Protein AF-A0A7X8QSY6-F1 (afdb_monomer_lite)

Structure (mmCIF, N/CA/C/O backbone):
data_AF-A0A7X8QSY6-F1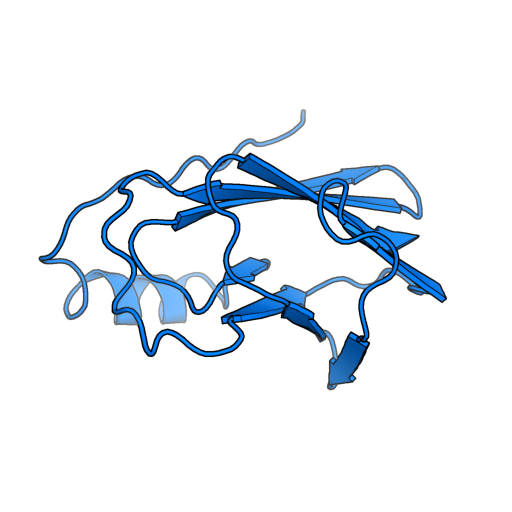
#
_entry.id   AF-A0A7X8QSY6-F1
#
loop_
_atom_site.group_PDB
_atom_site.id
_atom_site.type_symbol
_atom_site.label_atom_id
_atom_site.label_alt_id
_atom_site.label_comp_id
_atom_site.label_asym_id
_atom_site.label_entity_id
_atom_site.label_seq_id
_atom_site.pdbx_PDB_ins_code
_atom_site.Cartn_x
_atom_site.Cartn_y
_atom_site.Cartn_z
_atom_site.occupancy
_atom_site.B_iso_or_equiv
_atom_site.auth_seq_id
_atom_site.auth_comp_id
_atom_site.auth_asym_id
_atom_site.auth_atom_id
_atom_site.pdbx_PDB_model_num
ATOM 1 N N . MET A 1 1 ? -17.524 -13.260 3.540 1.00 33.25 1 MET A N 1
ATOM 2 C CA . MET A 1 1 ? -16.670 -13.944 2.546 1.00 33.25 1 MET A CA 1
ATOM 3 C C . MET A 1 1 ? -15.636 -12.934 2.072 1.00 33.25 1 MET A C 1
ATOM 5 O O . MET A 1 1 ? -16.068 -11.868 1.649 1.00 33.25 1 MET A O 1
ATOM 9 N N . PRO A 1 2 ? -14.323 -13.174 2.209 1.00 29.27 2 PRO A N 1
ATOM 10 C CA . PRO A 1 2 ? -13.330 -12.264 1.650 1.00 29.27 2 PRO A CA 1
ATOM 11 C C . PRO A 1 2 ? -13.311 -12.427 0.126 1.00 29.27 2 PRO A C 1
ATOM 13 O O . PRO A 1 2 ? -13.203 -13.541 -0.384 1.00 29.27 2 PRO A O 1
ATOM 16 N N . VAL A 1 3 ? -13.475 -11.321 -0.595 1.00 31.25 3 VAL A N 1
ATOM 17 C CA . VAL A 1 3 ? -13.411 -11.282 -2.058 1.00 31.25 3 VAL A CA 1
ATOM 18 C C . VAL A 1 3 ? -11.971 -10.945 -2.437 1.00 31.25 3 VAL A C 1
ATOM 20 O O . VAL A 1 3 ? -11.487 -9.865 -2.116 1.00 31.25 3 VAL A O 1
ATOM 23 N N . CYS A 1 4 ? -11.276 -11.879 -3.084 1.00 31.16 4 CYS A N 1
ATOM 24 C CA . CYS A 1 4 ? -9.944 -11.657 -3.639 1.00 31.16 4 CYS A CA 1
ATOM 25 C C . CYS A 1 4 ? -10.095 -11.192 -5.096 1.00 31.16 4 CYS A C 1
ATOM 27 O O . CYS A 1 4 ? -10.778 -11.840 -5.892 1.00 31.16 4 CYS A O 1
ATOM 29 N N . HIS A 1 5 ? -9.512 -10.048 -5.446 1.00 37.00 5 HIS A N 1
ATOM 30 C CA . HIS A 1 5 ? -9.472 -9.537 -6.816 1.00 37.00 5 HIS A CA 1
ATOM 31 C C . HIS A 1 5 ? -8.037 -9.632 -7.336 1.00 37.00 5 HIS A C 1
ATOM 33 O O . HIS A 1 5 ? -7.273 -8.683 -7.216 1.00 37.00 5 HIS A O 1
ATOM 39 N N . CYS A 1 6 ? -7.673 -10.787 -7.898 1.00 31.91 6 CYS A N 1
ATOM 40 C CA . CYS A 1 6 ? -6.430 -10.954 -8.653 1.00 31.91 6 CYS A CA 1
ATOM 41 C C . CYS A 1 6 ? -6.614 -10.373 -10.057 1.00 31.91 6 CYS A C 1
ATOM 43 O O . CYS A 1 6 ? -7.605 -10.682 -10.729 1.00 31.91 6 CYS A O 1
ATOM 45 N N . ARG A 1 7 ? -5.684 -9.536 -10.522 1.00 44.91 7 ARG A N 1
ATOM 46 C CA . ARG A 1 7 ? -5.791 -8.893 -11.840 1.00 44.91 7 ARG A CA 1
ATOM 47 C C . ARG A 1 7 ? -4.477 -9.003 -12.608 1.00 44.91 7 ARG A C 1
ATOM 49 O O . ARG A 1 7 ? -3.638 -8.115 -12.572 1.00 44.91 7 ARG A O 1
ATOM 56 N N . TYR A 1 8 ? -4.353 -10.090 -13.366 1.00 39.03 8 TYR A N 1
ATOM 57 C CA . TYR A 1 8 ? -3.416 -10.222 -14.485 1.00 39.03 8 TYR A CA 1
ATOM 58 C C . TYR A 1 8 ? -3.908 -9.396 -15.675 1.00 39.03 8 TYR A C 1
ATOM 60 O O . TYR A 1 8 ? -5.074 -9.556 -16.036 1.00 39.03 8 TYR A O 1
ATOM 68 N N . THR A 1 9 ? -3.050 -8.610 -16.345 1.00 43.91 9 THR A N 1
ATOM 69 C CA . THR A 1 9 ? -2.867 -8.695 -17.819 1.00 43.91 9 THR A CA 1
ATOM 70 C C . THR A 1 9 ? -1.811 -7.747 -18.409 1.00 43.91 9 THR A C 1
ATOM 72 O O . THR A 1 9 ? -1.665 -6.597 -18.007 1.00 43.91 9 THR A O 1
ATOM 75 N N . LEU A 1 10 ? -1.128 -8.290 -19.423 1.00 34.72 10 LEU A N 1
ATOM 76 C CA . LEU A 1 10 ? -0.045 -7.757 -20.252 1.00 34.72 10 LEU A CA 1
ATOM 77 C C . LEU A 1 10 ? -0.445 -6.564 -21.148 1.00 34.72 10 LEU A C 1
ATOM 79 O O . LEU A 1 10 ? -1.489 -6.596 -21.798 1.00 34.72 10 LEU A O 1
ATOM 83 N N . ASP A 1 11 ? 0.445 -5.567 -21.218 1.00 38.50 11 ASP A N 1
ATOM 84 C CA . ASP A 1 11 ? 0.882 -4.681 -22.325 1.00 38.50 11 ASP A CA 1
ATOM 85 C C . ASP A 1 11 ? -0.058 -4.180 -23.449 1.00 38.50 11 ASP A C 1
ATOM 87 O O . ASP A 1 11 ? 0.408 -3.485 -24.353 1.00 38.50 11 ASP A O 1
ATOM 91 N N . ARG A 1 12 ? -1.376 -4.419 -23.441 1.00 43.62 12 ARG A N 1
ATOM 92 C CA . ARG A 1 12 ? -2.294 -3.889 -24.483 1.00 43.62 12 ARG A CA 1
ATOM 93 C C . ARG A 1 12 ? -3.645 -3.364 -23.980 1.00 43.62 12 ARG A C 1
ATOM 95 O O . ARG A 1 12 ? -4.588 -3.241 -24.757 1.00 43.62 12 ARG A O 1
ATOM 102 N N . LEU A 1 13 ? -3.752 -2.996 -22.703 1.00 42.53 13 LEU A N 1
ATOM 103 C CA . LEU A 1 13 ? -5.016 -2.577 -22.073 1.00 42.53 13 LEU A CA 1
ATOM 104 C C . LEU A 1 13 ? -5.262 -1.073 -21.799 1.00 42.53 13 LEU A C 1
ATOM 106 O O . LEU A 1 13 ? -6.278 -0.790 -21.156 1.00 42.53 13 LEU A O 1
ATOM 110 N N . PRO A 1 14 ? -4.478 -0.064 -22.250 1.00 49.12 14 PRO A N 1
ATOM 111 C CA . PRO A 1 14 ? -4.743 1.295 -21.780 1.00 49.12 14 PRO A CA 1
ATOM 112 C C . PRO A 1 14 ? -5.970 1.962 -22.427 1.00 49.12 14 PRO A C 1
ATOM 114 O O . PRO A 1 14 ? -6.412 2.985 -21.912 1.00 49.12 14 PRO A O 1
ATOM 117 N N . ILE A 1 15 ? -6.558 1.412 -23.500 1.00 49.50 15 ILE A N 1
ATOM 118 C CA . ILE A 1 15 ? -7.687 2.069 -24.192 1.00 49.50 15 ILE A CA 1
ATOM 119 C C . ILE A 1 15 ? -9.057 1.536 -23.736 1.00 49.50 15 ILE A C 1
ATOM 121 O O . ILE A 1 15 ? -9.972 2.328 -23.533 1.00 49.50 15 ILE A O 1
ATOM 125 N N . ILE A 1 16 ? -9.214 0.224 -23.521 1.00 47.56 16 ILE A N 1
ATOM 126 C CA . ILE A 1 16 ? -10.545 -0.371 -23.271 1.00 47.56 16 ILE A CA 1
ATOM 127 C C . ILE A 1 16 ? -10.870 -0.468 -21.770 1.00 47.56 16 ILE A C 1
ATOM 129 O O . ILE A 1 16 ? -12.014 -0.254 -21.372 1.00 47.56 16 ILE A O 1
ATOM 133 N N . ALA A 1 17 ? -9.884 -0.721 -20.900 1.00 52.00 17 ALA A N 1
ATOM 134 C CA . ALA A 1 17 ? -10.151 -0.905 -19.467 1.00 52.00 17 ALA A CA 1
ATOM 135 C C . ALA A 1 17 ? -10.155 0.383 -18.638 1.00 52.00 17 ALA A C 1
ATOM 137 O O . ALA A 1 17 ? -10.803 0.409 -17.594 1.00 52.00 17 ALA A O 1
ATOM 138 N N . LYS A 1 18 ? -9.485 1.456 -19.080 1.00 48.81 18 LYS A N 1
ATOM 139 C CA . LYS A 1 18 ? -9.557 2.766 -18.409 1.00 48.81 18 LYS A CA 1
ATOM 140 C C . LYS A 1 18 ? -10.991 3.308 -18.311 1.00 48.81 18 LYS A C 1
ATOM 142 O O . LYS A 1 18 ? -11.390 3.655 -17.200 1.00 48.81 18 LYS A O 1
ATOM 147 N N . PRO A 1 19 ? -11.789 3.354 -19.399 1.00 48.56 19 PRO A N 1
ATOM 148 C CA . PRO A 1 19 ? -13.168 3.820 -19.301 1.00 48.56 19 PRO A CA 1
ATOM 149 C C . PRO A 1 19 ? -14.032 2.864 -18.472 1.00 48.56 19 PRO A C 1
ATOM 151 O O . PRO A 1 19 ? -14.773 3.336 -17.621 1.00 48.56 19 PRO A O 1
ATOM 154 N N . ALA A 1 20 ? -13.865 1.542 -18.609 1.00 48.88 20 ALA A N 1
ATOM 155 C CA . ALA A 1 20 ? -14.609 0.569 -17.802 1.00 48.88 20 ALA A CA 1
ATOM 156 C C . ALA A 1 20 ? -14.317 0.689 -16.290 1.00 48.88 20 ALA A C 1
ATOM 158 O O . ALA A 1 20 ? -15.228 0.582 -15.473 1.00 48.88 20 ALA A O 1
ATOM 159 N N . LEU A 1 21 ? -13.070 0.981 -15.901 1.00 51.97 21 LEU A N 1
ATOM 160 C CA . LEU A 1 21 ? -12.706 1.264 -14.507 1.00 51.97 21 LEU A CA 1
ATOM 161 C C . LEU A 1 21 ? -13.238 2.611 -14.019 1.00 51.97 21 LEU A C 1
ATOM 163 O O . LEU A 1 21 ? -13.641 2.725 -12.868 1.00 51.97 21 LEU A O 1
ATOM 167 N N . ALA A 1 22 ? -13.300 3.619 -14.890 1.00 50.22 22 ALA A N 1
ATOM 168 C CA . ALA A 1 22 ? -13.961 4.877 -14.564 1.00 50.22 22 ALA A CA 1
ATOM 169 C C . ALA A 1 22 ? -15.479 4.695 -14.354 1.00 50.22 22 ALA A C 1
ATOM 171 O O . ALA A 1 22 ? -16.059 5.409 -13.540 1.00 50.22 22 ALA A O 1
ATOM 172 N N . THR A 1 23 ? -16.113 3.729 -15.035 1.00 46.78 23 THR A N 1
ATOM 173 C CA . THR A 1 23 ? -17.552 3.422 -14.901 1.00 46.78 23 THR A CA 1
ATOM 174 C C . THR A 1 23 ? -17.889 2.576 -13.664 1.00 46.78 23 THR A C 1
ATOM 176 O O . THR A 1 23 ? -18.968 2.736 -13.105 1.00 46.78 23 THR A O 1
ATOM 179 N N . ILE A 1 24 ? -16.984 1.700 -13.208 1.00 54.06 24 ILE A N 1
ATOM 180 C CA . ILE A 1 24 ? -17.193 0.806 -12.044 1.00 54.06 24 ILE A CA 1
ATOM 181 C C . ILE A 1 24 ? -16.863 1.499 -10.702 1.00 54.06 24 ILE A C 1
ATOM 183 O O . ILE A 1 24 ? -17.224 1.012 -9.633 1.00 54.06 24 ILE A O 1
ATOM 187 N N . GLY A 1 25 ? -16.235 2.675 -10.752 1.00 54.34 25 GLY A N 1
ATOM 188 C CA . GLY A 1 25 ? -15.727 3.390 -9.585 1.00 54.34 25 GLY A CA 1
ATOM 189 C C . GLY A 1 25 ? -14.211 3.242 -9.466 1.00 54.34 25 GLY A C 1
ATOM 190 O O . GLY A 1 25 ? -13.618 2.268 -9.929 1.00 54.34 25 GLY A O 1
ATOM 191 N N . ARG A 1 26 ? -13.559 4.249 -8.872 1.00 60.97 26 ARG A N 1
ATOM 192 C CA . ARG A 1 26 ? -12.096 4.268 -8.738 1.00 60.97 26 ARG A CA 1
ATOM 193 C C . ARG A 1 26 ? -11.617 3.022 -7.976 1.00 60.97 26 ARG A C 1
ATOM 195 O O . ARG A 1 26 ? -12.213 2.689 -6.951 1.00 60.97 26 ARG A O 1
ATOM 202 N N . PRO A 1 27 ? -10.539 2.354 -8.425 1.00 68.06 27 PRO A N 1
ATOM 203 C CA . PRO A 1 27 ? -9.983 1.220 -7.696 1.00 68.06 27 PRO A CA 1
ATOM 204 C C . PRO A 1 27 ? -9.578 1.653 -6.281 1.00 68.06 27 PRO A C 1
ATOM 206 O O . PRO A 1 27 ? -9.051 2.751 -6.087 1.00 68.06 27 PRO A O 1
ATOM 209 N N . ARG A 1 28 ? -9.842 0.802 -5.280 1.00 86.81 28 ARG A N 1
ATOM 210 C CA . ARG A 1 28 ? -9.530 1.087 -3.866 1.00 86.81 28 ARG A CA 1
ATOM 211 C C . ARG A 1 28 ? -8.041 0.987 -3.541 1.00 86.81 28 ARG A C 1
ATOM 213 O O . ARG A 1 28 ? -7.620 1.496 -2.514 1.00 86.81 28 ARG A O 1
ATOM 220 N N . VAL A 1 29 ? -7.253 0.357 -4.402 1.00 89.00 29 VAL A N 1
ATOM 221 C CA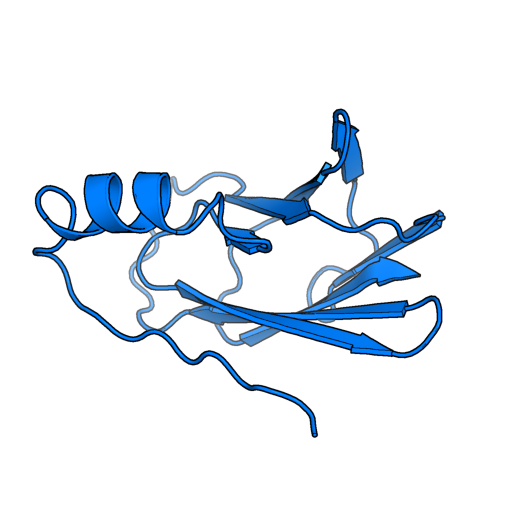 . VAL A 1 29 ? -5.795 0.303 -4.309 1.00 89.00 29 VAL A CA 1
ATOM 222 C C . VAL A 1 29 ? -5.215 0.474 -5.709 1.00 89.00 29 VAL A C 1
ATOM 224 O O . VAL A 1 29 ? -5.768 -0.060 -6.670 1.00 89.00 29 VAL A O 1
ATOM 227 N N . ASP A 1 30 ? -4.158 1.264 -5.823 1.00 90.06 30 ASP A N 1
ATOM 228 C CA . ASP A 1 30 ? -3.450 1.551 -7.070 1.00 90.06 30 ASP A CA 1
ATOM 229 C C . ASP A 1 30 ? -1.950 1.656 -6.779 1.00 90.06 30 ASP A C 1
ATOM 231 O O . ASP A 1 30 ? -1.568 2.127 -5.705 1.00 90.06 30 ASP A O 1
ATOM 235 N N . TYR A 1 31 ? -1.116 1.218 -7.714 1.00 89.69 31 TYR A N 1
ATOM 236 C CA . TYR A 1 31 ? 0.335 1.258 -7.612 1.00 89.69 31 TYR A CA 1
ATOM 237 C C . TYR A 1 31 ? 0.932 1.716 -8.934 1.00 89.69 31 TYR A C 1
ATOM 239 O O . TYR A 1 31 ? 0.587 1.192 -9.992 1.00 89.69 31 TYR A O 1
ATOM 247 N N . SER A 1 32 ? 1.816 2.711 -8.875 1.00 87.06 32 SER A N 1
ATOM 248 C CA . SER A 1 32 ? 2.298 3.389 -10.081 1.00 87.06 32 SER A CA 1
ATOM 249 C C . SER A 1 32 ? 3.276 2.563 -10.920 1.00 87.06 32 SER A C 1
ATOM 251 O O . SER A 1 32 ? 3.446 2.862 -12.100 1.00 87.06 32 SER A O 1
ATOM 253 N N . GLU A 1 33 ? 3.943 1.566 -10.329 1.00 83.56 33 GLU A N 1
ATOM 254 C CA . GLU A 1 33 ? 4.908 0.723 -11.042 1.00 83.56 33 GLU A CA 1
ATOM 255 C C . GLU A 1 33 ? 4.173 -0.262 -11.973 1.00 83.56 33 GLU A C 1
ATOM 257 O O . GLU A 1 33 ? 3.284 -0.997 -11.522 1.00 83.56 33 GLU A O 1
ATOM 262 N N . PRO A 1 34 ? 4.541 -0.338 -13.265 1.00 78.44 34 PRO A N 1
ATOM 263 C CA . PRO A 1 34 ? 3.945 -1.291 -14.193 1.00 78.44 34 PRO A CA 1
ATOM 264 C C . PRO A 1 34 ? 4.268 -2.743 -13.805 1.00 78.44 34 PRO A C 1
ATOM 266 O O . PRO A 1 34 ? 5.156 -3.020 -13.003 1.00 78.44 34 PRO A O 1
ATOM 269 N N . GLN A 1 35 ? 3.540 -3.697 -14.398 1.00 81.19 35 GLN A N 1
ATOM 270 C CA . GLN A 1 35 ? 3.784 -5.143 -14.224 1.00 81.19 35 GLN A CA 1
ATOM 271 C C . GLN A 1 35 ? 3.778 -5.611 -12.757 1.00 81.19 35 GLN A C 1
ATOM 273 O O . GLN A 1 35 ? 4.451 -6.579 -12.388 1.00 81.19 35 GLN A O 1
ATOM 278 N N . THR A 1 36 ? 2.981 -4.931 -11.938 1.00 82.19 36 THR A N 1
ATOM 279 C CA . THR A 1 36 ? 2.810 -5.226 -10.522 1.00 82.19 36 THR A CA 1
ATOM 280 C C . THR A 1 36 ? 1.351 -5.568 -10.247 1.00 82.19 36 THR A C 1
ATOM 282 O O . THR A 1 36 ? 0.445 -4.861 -10.689 1.00 82.19 36 THR A O 1
ATOM 285 N N . GLU A 1 37 ? 1.107 -6.659 -9.529 1.00 86.94 37 GLU A N 1
ATOM 286 C CA . GLU A 1 37 ? -0.206 -6.962 -8.962 1.00 86.94 37 GLU A CA 1
ATOM 287 C C . GLU A 1 37 ? -0.287 -6.427 -7.539 1.00 86.94 37 GLU A C 1
ATOM 289 O O . GLU A 1 37 ? 0.615 -6.640 -6.728 1.00 86.94 37 GLU A O 1
ATOM 294 N N . VAL A 1 38 ? -1.401 -5.760 -7.238 1.00 89.56 38 VAL A N 1
ATOM 295 C CA . VAL A 1 38 ? -1.718 -5.300 -5.890 1.00 89.56 38 VAL A CA 1
ATOM 296 C C . VAL A 1 38 ? -3.006 -5.918 -5.373 1.00 89.56 38 VAL A C 1
ATOM 298 O O . VAL A 1 38 ? -4.011 -5.974 -6.080 1.00 89.56 38 VAL A O 1
ATOM 301 N N . GLY A 1 39 ? -2.978 -6.355 -4.117 1.00 88.62 39 GLY A N 1
ATOM 302 C CA . GLY A 1 39 ? -4.134 -6.899 -3.407 1.00 88.62 39 GLY A CA 1
ATOM 303 C C . GLY A 1 39 ? -4.345 -6.161 -2.095 1.00 88.62 39 GLY A C 1
ATOM 304 O O . GLY A 1 39 ? -3.387 -5.967 -1.360 1.00 88.62 39 GLY A O 1
ATOM 305 N N . LEU A 1 40 ? -5.580 -5.751 -1.799 1.00 91.44 40 LEU A N 1
ATOM 306 C CA . LEU A 1 40 ? -5.959 -5.093 -0.544 1.00 91.44 40 LEU A CA 1
ATOM 307 C C . LEU A 1 40 ? -6.753 -6.065 0.334 1.00 91.44 40 LEU A C 1
ATOM 309 O O . LEU A 1 40 ? -7.787 -6.585 -0.087 1.00 91.44 40 LEU A O 1
ATOM 313 N N . PHE A 1 41 ? -6.302 -6.249 1.569 1.00 89.19 41 PHE A N 1
ATOM 314 C CA . PHE A 1 41 ? -6.941 -7.074 2.588 1.00 89.19 41 PHE A CA 1
ATOM 315 C C . PHE A 1 41 ? -7.219 -6.216 3.816 1.00 89.19 41 PHE A C 1
ATOM 317 O O . PHE A 1 41 ? -6.306 -5.611 4.365 1.00 89.19 41 PHE A O 1
ATOM 324 N N . GLU A 1 42 ? -8.468 -6.162 4.266 1.00 89.81 42 GLU A N 1
ATOM 325 C CA . GLU A 1 42 ? -8.870 -5.353 5.420 1.00 89.81 42 GLU A CA 1
ATOM 326 C C . GLU A 1 42 ? -9.361 -6.256 6.551 1.00 89.81 42 GLU A C 1
ATOM 328 O O . GLU A 1 42 ? -10.113 -7.209 6.322 1.00 89.81 42 GLU A O 1
ATOM 333 N N . TYR A 1 43 ? -8.950 -5.952 7.780 1.00 87.06 43 TYR A N 1
ATOM 334 C CA . TYR A 1 43 ? -9.407 -6.649 8.973 1.00 87.06 43 TYR A CA 1
ATOM 335 C C . TYR A 1 43 ? -9.461 -5.700 10.172 1.00 87.06 43 TYR A C 1
ATOM 337 O O . TYR A 1 43 ? -8.435 -5.263 10.684 1.00 87.06 43 TYR A O 1
ATOM 345 N N . LYS A 1 44 ? -10.675 -5.430 10.669 1.00 90.38 44 LYS A N 1
ATOM 346 C CA . LYS A 1 44 ? -10.917 -4.459 11.752 1.00 90.38 44 LYS A CA 1
ATOM 347 C C . LYS A 1 44 ? -10.287 -3.099 11.413 1.00 90.38 44 LYS A C 1
ATOM 349 O O . LYS A 1 44 ? -10.635 -2.529 10.386 1.00 90.38 44 LYS A O 1
ATOM 354 N N . ASP A 1 45 ? -9.371 -2.622 12.253 1.00 90.19 45 ASP A N 1
ATOM 355 C CA . ASP A 1 45 ? -8.701 -1.328 12.133 1.00 90.19 45 ASP A CA 1
ATOM 356 C C . ASP A 1 45 ? -7.364 -1.409 11.378 1.00 90.19 45 ASP A C 1
ATOM 358 O O . ASP A 1 45 ? -6.580 -0.464 11.405 1.00 90.19 45 ASP A O 1
ATOM 362 N N . THR A 1 46 ? -7.079 -2.535 10.716 1.00 91.69 46 THR A N 1
ATOM 363 C CA . THR A 1 46 ? -5.848 -2.726 9.948 1.00 91.69 46 THR A CA 1
ATOM 364 C C . THR A 1 46 ? -6.128 -3.126 8.507 1.00 91.69 46 THR A C 1
ATOM 366 O O . THR A 1 46 ? -7.153 -3.733 8.177 1.00 91.69 46 THR A O 1
ATOM 369 N N . ALA A 1 47 ? -5.188 -2.794 7.627 1.00 93.44 47 ALA A N 1
ATOM 370 C CA . ALA A 1 47 ? -5.174 -3.278 6.255 1.00 93.44 47 ALA A CA 1
ATOM 371 C C . ALA A 1 47 ? -3.783 -3.782 5.875 1.00 93.44 47 ALA A C 1
ATOM 373 O O . ALA A 1 47 ? -2.774 -3.252 6.330 1.00 93.44 47 ALA A O 1
ATOM 374 N N . ALA A 1 48 ? -3.732 -4.802 5.029 1.00 94.88 48 ALA A N 1
ATOM 375 C CA . ALA A 1 48 ? -2.519 -5.312 4.416 1.00 94.88 48 ALA A CA 1
ATOM 376 C C . ALA A 1 48 ? -2.647 -5.207 2.897 1.00 94.88 48 ALA A C 1
ATOM 378 O O . ALA A 1 48 ? -3.692 -5.524 2.325 1.00 94.88 48 ALA A O 1
ATOM 379 N N . ILE A 1 49 ? -1.582 -4.756 2.250 1.00 95.38 49 ILE A N 1
ATOM 3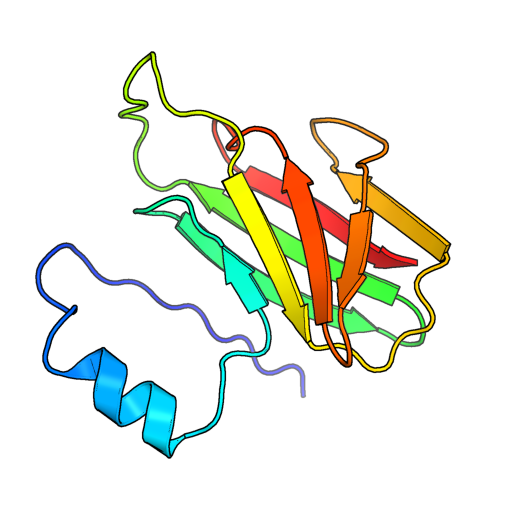80 C CA . ILE A 1 49 ? -1.489 -4.608 0.809 1.00 95.38 49 ILE A CA 1
ATOM 381 C C . ILE A 1 49 ? -0.340 -5.473 0.330 1.00 95.38 49 ILE A C 1
ATOM 383 O O . ILE A 1 49 ? 0.803 -5.232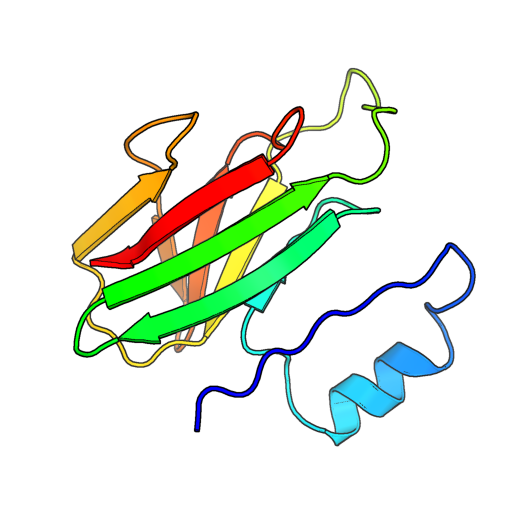 0.701 1.00 95.38 49 ILE A O 1
ATOM 387 N N . THR A 1 50 ? -0.634 -6.469 -0.493 1.00 94.56 50 THR A N 1
ATOM 388 C CA . THR A 1 50 ? 0.398 -7.268 -1.159 1.00 94.56 50 THR A CA 1
ATOM 389 C C . THR A 1 50 ? 0.777 -6.591 -2.463 1.00 94.56 50 THR A C 1
ATOM 391 O O . THR A 1 50 ? -0.119 -6.239 -3.230 1.00 94.56 50 THR A O 1
ATOM 394 N N . ILE A 1 51 ? 2.069 -6.438 -2.725 1.00 91.50 51 ILE A N 1
ATOM 395 C CA . ILE A 1 51 ? 2.621 -5.860 -3.950 1.00 91.50 51 ILE A CA 1
ATOM 396 C C . ILE A 1 51 ? 3.525 -6.917 -4.579 1.00 91.50 51 ILE A C 1
ATOM 398 O O . ILE A 1 51 ? 4.598 -7.204 -4.054 1.00 91.50 51 ILE A O 1
ATOM 402 N N . ASN A 1 52 ? 3.084 -7.509 -5.687 1.00 89.00 52 ASN A N 1
ATOM 403 C CA . ASN A 1 52 ? 3.779 -8.592 -6.376 1.00 89.00 52 ASN A CA 1
ATOM 404 C C . ASN A 1 52 ? 4.314 -8.094 -7.718 1.00 89.00 52 ASN A C 1
ATOM 406 O O . ASN A 1 52 ? 3.535 -7.875 -8.649 1.00 89.00 52 ASN A O 1
ATOM 410 N N . LYS A 1 53 ? 5.633 -7.945 -7.850 1.00 83.06 53 LYS A N 1
ATOM 411 C CA . LYS A 1 53 ? 6.261 -7.604 -9.132 1.00 83.06 53 LYS A CA 1
ATOM 412 C C . LYS A 1 53 ? 6.465 -8.865 -9.976 1.00 83.06 53 LYS A C 1
ATOM 414 O O . LYS A 1 53 ? 7.155 -9.788 -9.548 1.00 83.06 53 LYS A O 1
ATOM 419 N N . PHE A 1 54 ? 5.880 -8.919 -11.175 1.00 75.75 54 PHE A N 1
ATOM 420 C CA . PHE A 1 54 ? 5.942 -10.115 -12.032 1.00 75.75 54 PHE A CA 1
ATOM 421 C C . PHE A 1 54 ? 7.196 -10.200 -12.904 1.00 75.75 54 PHE A C 1
ATOM 423 O O . PHE A 1 54 ? 7.591 -11.296 -13.299 1.00 75.75 54 PHE A O 1
ATOM 430 N N . MET A 1 55 ? 7.813 -9.066 -13.241 1.00 69.69 55 MET A N 1
ATOM 431 C CA . MET A 1 55 ? 8.988 -9.019 -14.111 1.00 69.69 55 MET A CA 1
ATOM 432 C C . MET A 1 55 ? 10.060 -8.078 -13.564 1.00 69.69 55 MET A C 1
ATOM 434 O O . MET A 1 55 ? 9.794 -6.951 -13.154 1.00 69.69 55 MET A O 1
ATOM 438 N N . GLY A 1 56 ? 11.301 -8.564 -13.578 1.00 60.28 56 GLY A N 1
ATOM 439 C CA . GLY A 1 56 ? 12.477 -7.889 -13.031 1.00 60.28 56 GLY A CA 1
ATOM 440 C C . GLY A 1 56 ? 13.191 -6.941 -13.996 1.00 60.28 56 GLY A C 1
ATOM 441 O O . GLY A 1 56 ? 14.407 -6.822 -13.896 1.00 60.28 56 GLY A O 1
ATOM 442 N N . SER A 1 57 ? 12.505 -6.284 -14.938 1.00 52.00 57 SER A N 1
ATOM 443 C CA . SER A 1 57 ? 13.141 -5.202 -15.703 1.00 52.00 57 SER A CA 1
ATOM 444 C C . SER A 1 57 ? 12.876 -3.870 -15.010 1.00 52.00 57 SER A C 1
ATOM 446 O O . SER A 1 57 ? 11.922 -3.162 -15.326 1.00 52.00 57 SER A O 1
ATOM 448 N N . LEU A 1 58 ? 13.711 -3.551 -14.025 1.00 55.78 58 LEU A N 1
ATOM 449 C CA . LEU A 1 58 ? 13.858 -2.175 -13.573 1.00 55.78 58 LEU A CA 1
ATOM 450 C C . LEU A 1 58 ? 14.582 -1.422 -14.689 1.00 55.78 58 LEU A C 1
ATOM 452 O O . LEU A 1 58 ? 15.710 -1.771 -15.038 1.00 55.78 58 LEU A O 1
ATOM 456 N N . ASP A 1 59 ? 13.948 -0.384 -15.233 1.00 57.12 59 ASP A N 1
ATOM 457 C CA . ASP A 1 59 ? 14.741 0.756 -15.682 1.00 57.12 59 ASP A CA 1
ATOM 458 C C . ASP A 1 59 ? 15.653 1.116 -14.492 1.00 57.12 59 ASP A C 1
ATOM 460 O O . ASP A 1 59 ? 15.141 1.309 -13.387 1.00 57.12 59 ASP A O 1
ATOM 464 N N . PRO A 1 60 ? 16.986 1.137 -14.643 1.00 53.78 60 PRO A N 1
ATOM 465 C CA . PRO A 1 60 ? 17.890 1.502 -13.554 1.00 53.78 60 PRO A CA 1
ATOM 466 C C . PRO A 1 60 ? 17.638 2.922 -13.013 1.00 53.78 60 PRO A C 1
ATOM 468 O O . PRO A 1 60 ? 18.174 3.270 -11.964 1.00 53.78 60 PRO A O 1
ATOM 471 N N . ASN A 1 61 ? 16.808 3.721 -13.694 1.00 55.28 61 ASN A N 1
ATOM 472 C CA . ASN A 1 61 ? 16.331 5.031 -13.256 1.00 55.28 61 ASN A CA 1
ATOM 473 C C . ASN A 1 61 ? 14.889 5.020 -12.720 1.00 55.28 61 ASN A C 1
ATOM 475 O O . ASN A 1 61 ? 14.314 6.094 -12.532 1.00 55.28 61 ASN A O 1
ATOM 479 N N . ALA A 1 62 ? 14.276 3.850 -12.507 1.00 62.69 62 ALA A N 1
ATOM 480 C CA . ALA A 1 62 ? 12.953 3.756 -11.902 1.00 62.69 62 ALA A CA 1
ATOM 481 C C . ALA A 1 62 ? 13.012 4.382 -10.501 1.00 62.69 62 ALA A C 1
ATOM 483 O O . ALA A 1 62 ? 13.643 3.850 -9.587 1.00 62.69 62 ALA A O 1
ATOM 484 N N . GLY A 1 63 ? 12.420 5.570 -10.370 1.00 73.25 63 GLY A N 1
ATOM 485 C CA . GLY A 1 63 ? 12.342 6.294 -9.108 1.00 73.25 63 GLY A CA 1
ATOM 486 C C . GLY A 1 63 ? 11.425 5.601 -8.100 1.00 73.25 63 GLY A C 1
ATOM 487 O O . GLY A 1 63 ? 11.021 4.450 -8.264 1.00 73.25 63 GLY A O 1
ATOM 488 N N . ASN A 1 64 ? 11.063 6.325 -7.043 1.00 83.81 64 ASN A N 1
ATOM 489 C CA . ASN A 1 64 ? 10.060 5.836 -6.101 1.00 83.81 64 ASN A CA 1
ATOM 490 C C . ASN A 1 64 ? 8.723 5.599 -6.818 1.00 83.81 64 ASN A C 1
ATOM 492 O O . ASN A 1 64 ? 8.307 6.400 -7.658 1.00 83.81 64 ASN A O 1
ATOM 496 N N . ALA A 1 65 ? 8.044 4.519 -6.443 1.00 88.06 65 ALA A N 1
ATOM 497 C CA . ALA A 1 65 ? 6.682 4.235 -6.850 1.00 88.06 65 ALA A CA 1
ATOM 498 C C . ALA A 1 65 ? 5.698 4.718 -5.780 1.00 88.06 65 ALA A C 1
ATOM 500 O O . ALA A 1 65 ? 5.992 4.726 -4.581 1.00 88.06 65 ALA A O 1
ATOM 501 N N . THR A 1 66 ? 4.505 5.089 -6.222 1.00 92.31 66 THR A N 1
ATOM 502 C CA . THR A 1 66 ? 3.437 5.579 -5.361 1.00 92.31 66 THR A CA 1
ATOM 503 C C . THR A 1 66 ? 2.360 4.511 -5.215 1.00 92.31 66 THR A C 1
ATOM 505 O O . THR A 1 66 ? 1.768 4.064 -6.201 1.00 92.31 66 THR A O 1
ATOM 508 N N . LEU A 1 67 ? 2.077 4.132 -3.969 1.00 93.25 67 LEU A N 1
ATOM 509 C CA . LEU A 1 67 ? 0.944 3.302 -3.572 1.00 93.25 67 LEU A CA 1
ATOM 510 C C . LEU A 1 67 ? -0.191 4.202 -3.068 1.00 93.25 67 LEU A C 1
ATOM 512 O O . LEU A 1 67 ? -0.004 4.990 -2.141 1.00 93.25 67 LEU A O 1
ATOM 516 N N . SER A 1 68 ? -1.377 4.078 -3.664 1.00 94.69 68 SER A N 1
ATOM 517 C CA . SER A 1 68 ? -2.568 4.854 -3.303 1.00 94.69 68 SER A CA 1
ATOM 518 C C . SER A 1 68 ? -3.713 3.951 -2.859 1.00 94.69 68 SER A C 1
ATOM 520 O O . SER A 1 68 ? -4.208 3.140 -3.639 1.00 94.69 68 SER A O 1
ATOM 522 N N . ILE A 1 69 ? -4.185 4.125 -1.625 1.00 93.94 69 ILE A N 1
ATOM 523 C CA . ILE A 1 69 ? -5.179 3.250 -0.992 1.00 93.94 69 ILE A CA 1
ATOM 524 C C . ILE A 1 69 ? -6.365 4.080 -0.512 1.00 93.94 69 ILE A C 1
ATOM 526 O O . ILE A 1 69 ? -6.220 4.942 0.346 1.00 93.94 69 ILE A O 1
ATOM 530 N N . GLN A 1 70 ? -7.557 3.797 -1.019 1.00 93.31 70 GLN A N 1
ATOM 531 C CA . GLN A 1 70 ? -8.805 4.378 -0.543 1.00 93.31 70 GLN A CA 1
ATOM 532 C C . GLN A 1 70 ? -9.338 3.579 0.647 1.00 93.31 70 GLN A C 1
ATOM 534 O O . GLN A 1 70 ? -9.813 2.445 0.502 1.00 93.31 70 GLN A O 1
ATOM 539 N N . THR A 1 71 ? -9.276 4.177 1.834 1.00 89.00 71 THR A N 1
ATOM 540 C CA . THR A 1 71 ? -9.690 3.508 3.068 1.00 89.00 71 THR A CA 1
ATOM 541 C C . THR A 1 71 ? -10.239 4.494 4.107 1.00 89.00 71 THR A C 1
ATOM 543 O O . THR A 1 71 ? -9.668 5.576 4.304 1.00 89.00 71 THR A O 1
ATOM 546 N N . PRO A 1 72 ? -11.336 4.131 4.805 1.00 90.69 72 PRO A N 1
ATOM 547 C CA . PRO A 1 72 ? -11.860 4.924 5.913 1.00 90.69 72 PRO A CA 1
ATOM 548 C C . PRO A 1 72 ? -11.039 4.764 7.204 1.00 90.69 72 PRO A C 1
ATOM 550 O O . PRO A 1 72 ? -11.300 5.480 8.167 1.00 90.69 72 PRO A O 1
ATOM 553 N N . LEU A 1 73 ? -10.071 3.836 7.245 1.00 90.50 73 LEU A N 1
ATOM 554 C CA . LEU A 1 73 ? -9.256 3.560 8.431 1.00 90.50 73 LEU A CA 1
ATOM 555 C C . LEU A 1 73 ? -8.537 4.815 8.924 1.00 90.50 73 LEU A C 1
ATOM 557 O O . LEU A 1 73 ? -7.989 5.562 8.117 1.00 90.50 73 LEU A O 1
ATOM 561 N N . GLN A 1 74 ? -8.465 5.022 10.239 1.00 92.75 74 GLN A N 1
ATOM 562 C CA . GLN A 1 74 ? -7.609 6.054 10.829 1.00 92.75 74 GLN A CA 1
ATOM 563 C C . GLN A 1 74 ? -6.172 5.539 10.945 1.00 92.75 74 GLN A C 1
ATOM 565 O O . GLN A 1 74 ? -5.740 5.115 12.011 1.00 92.75 74 GLN A O 1
ATOM 570 N N . VAL A 1 75 ? -5.451 5.567 9.824 1.00 93.88 75 VAL A N 1
ATOM 571 C CA . VAL A 1 75 ? -4.047 5.137 9.752 1.00 93.88 75 VAL A CA 1
ATOM 572 C C . VAL A 1 75 ? -3.181 6.020 10.648 1.00 93.88 75 VAL A C 1
ATOM 574 O O . VAL A 1 75 ? -3.230 7.248 10.553 1.00 93.88 75 VAL A O 1
ATOM 577 N N . LYS A 1 76 ? -2.398 5.389 11.514 1.00 95.00 76 LYS A N 1
ATOM 578 C CA . LYS A 1 76 ? -1.384 6.008 12.372 1.00 95.00 76 LYS A CA 1
ATOM 579 C C . LYS A 1 76 ? 0.012 5.729 11.843 1.00 95.00 76 LYS A C 1
ATOM 581 O O . LYS A 1 76 ? 0.904 6.560 11.995 1.00 95.00 76 LYS A O 1
ATOM 586 N N . GLU A 1 77 ? 0.199 4.591 11.193 1.00 95.44 77 GLU A N 1
ATOM 587 C CA . GLU A 1 77 ? 1.481 4.186 10.646 1.00 95.44 77 GLU A CA 1
ATOM 588 C C . GLU A 1 77 ? 1.338 3.258 9.439 1.00 95.44 77 GLU A C 1
ATOM 590 O O . GLU A 1 77 ? 0.357 2.530 9.269 1.00 95.44 77 GLU A O 1
ATOM 595 N N . VAL A 1 78 ? 2.370 3.294 8.601 1.00 97.12 78 VAL A N 1
ATOM 596 C CA . VAL A 1 78 ? 2.515 2.441 7.426 1.00 97.12 78 VAL A CA 1
ATOM 597 C C . VAL A 1 78 ? 3.854 1.724 7.527 1.00 97.12 78 VAL A C 1
ATOM 599 O O . VAL A 1 78 ? 4.889 2.353 7.770 1.00 97.12 78 VAL A O 1
ATOM 602 N N . PHE A 1 79 ? 3.830 0.408 7.348 1.00 96.19 79 PHE A N 1
ATOM 603 C CA . PHE A 1 79 ? 4.999 -0.454 7.476 1.00 96.19 79 PHE A CA 1
ATOM 604 C C . PHE A 1 79 ? 5.095 -1.412 6.289 1.00 96.19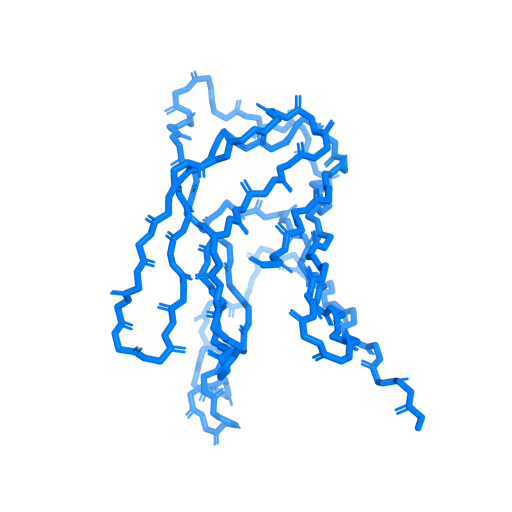 79 PHE A C 1
ATOM 606 O O . PHE A 1 79 ? 4.168 -2.172 6.038 1.00 96.19 79 PHE A O 1
ATOM 613 N N . SER A 1 80 ? 6.217 -1.402 5.582 1.00 94.94 80 SER A N 1
ATOM 614 C CA . SER A 1 80 ? 6.591 -2.397 4.579 1.00 94.94 80 SER A CA 1
ATOM 615 C C . SER A 1 80 ? 7.406 -3.511 5.222 1.00 94.94 80 SER A C 1
ATOM 617 O O . SER A 1 80 ? 8.312 -3.259 6.019 1.00 94.94 80 SER A O 1
ATOM 619 N N . THR A 1 81 ? 7.126 -4.752 4.836 1.00 94.69 81 THR A N 1
ATOM 620 C CA . THR A 1 81 ? 7.921 -5.904 5.271 1.00 94.69 81 THR A CA 1
ATOM 621 C C . THR A 1 81 ? 9.361 -5.876 4.763 1.00 94.69 81 THR A C 1
ATOM 623 O O . THR A 1 81 ? 10.231 -6.438 5.426 1.00 94.69 81 THR A O 1
ATOM 626 N N . LEU A 1 82 ? 9.631 -5.216 3.631 1.00 91.81 82 LEU A N 1
ATOM 627 C CA . LEU A 1 82 ? 10.977 -5.100 3.061 1.00 91.81 82 LEU A CA 1
ATOM 628 C C . LEU A 1 82 ? 11.708 -3.809 3.457 1.00 91.81 82 LEU A C 1
ATOM 630 O O . LEU A 1 82 ? 12.917 -3.837 3.673 1.00 91.81 82 LEU A O 1
ATOM 634 N N . ALA A 1 83 ? 10.999 -2.683 3.540 1.00 89.88 83 ALA A N 1
ATOM 635 C CA . ALA A 1 83 ? 11.586 -1.355 3.741 1.00 89.88 83 ALA A CA 1
ATOM 636 C C . ALA A 1 83 ? 11.361 -0.782 5.153 1.00 89.88 83 ALA A C 1
ATOM 638 O O . ALA A 1 83 ? 11.927 0.256 5.494 1.00 89.88 83 ALA A O 1
ATOM 639 N N . GLY A 1 84 ? 10.558 -1.442 5.991 1.00 93.81 84 GLY A N 1
ATOM 640 C CA . GLY A 1 84 ? 10.218 -0.958 7.325 1.00 93.81 84 GLY A CA 1
ATOM 641 C C . GLY A 1 84 ? 9.210 0.193 7.290 1.00 93.81 84 GLY A C 1
ATOM 642 O O . GLY A 1 84 ? 8.271 0.186 6.498 1.00 93.81 84 GLY A O 1
ATOM 643 N N . HIS A 1 85 ? 9.362 1.182 8.172 1.00 95.88 85 HIS A N 1
ATOM 644 C CA . HIS A 1 85 ? 8.438 2.319 8.226 1.00 95.88 85 HIS A CA 1
ATOM 645 C C . HIS A 1 85 ? 8.493 3.156 6.946 1.00 95.88 85 HIS A C 1
ATOM 647 O O . HIS A 1 85 ? 9.565 3.597 6.533 1.00 95.88 85 HIS A O 1
ATOM 653 N N . LEU A 1 86 ? 7.324 3.415 6.358 1.00 95.19 86 LEU A N 1
ATOM 654 C CA . LEU A 1 86 ? 7.204 4.191 5.128 1.00 95.19 86 LEU A CA 1
ATOM 655 C C . LEU A 1 86 ? 6.587 5.570 5.389 1.00 95.19 86 LEU A C 1
ATOM 657 O O . LEU A 1 86 ? 5.645 5.684 6.181 1.00 95.19 86 LEU A O 1
ATOM 661 N N . PRO A 1 87 ? 7.075 6.622 4.709 1.00 94.69 87 PRO A N 1
ATOM 662 C CA . PRO A 1 87 ? 6.425 7.921 4.725 1.00 94.69 87 PRO A CA 1
ATOM 663 C C . PRO A 1 87 ? 5.079 7.834 4.003 1.00 94.69 87 PRO A C 1
ATOM 665 O O . PRO A 1 87 ? 4.949 7.205 2.952 1.00 94.69 87 PRO A O 1
ATOM 668 N N . TRP A 1 88 ? 4.066 8.485 4.564 1.00 96.50 88 TRP A N 1
ATOM 669 C CA . TRP A 1 88 ? 2.731 8.491 3.989 1.00 96.50 88 TRP A CA 1
ATOM 670 C C . TRP A 1 88 ? 2.002 9.793 4.302 1.00 96.50 88 TRP A C 1
ATOM 672 O O . TRP A 1 88 ? 2.329 10.509 5.250 1.00 96.50 88 TRP A O 1
ATOM 682 N N . LYS A 1 89 ? 0.988 10.093 3.497 1.00 97.00 89 LYS A N 1
ATOM 683 C CA . LYS A 1 89 ? 0.075 11.219 3.706 1.00 97.00 89 LYS A CA 1
ATOM 684 C C . LYS A 1 89 ? -1.356 10.810 3.393 1.00 97.00 89 LYS A C 1
ATOM 686 O O . LYS A 1 89 ? -1.594 9.884 2.619 1.00 97.00 89 LYS A O 1
ATOM 691 N N . ARG A 1 90 ? -2.316 11.515 3.991 1.00 95.56 90 ARG A N 1
ATOM 692 C CA . ARG A 1 90 ? -3.730 11.402 3.630 1.00 95.56 90 ARG A CA 1
ATOM 693 C C . ARG A 1 90 ? -4.110 12.527 2.676 1.00 95.56 90 ARG A C 1
ATOM 695 O O . ARG A 1 90 ? -3.951 13.697 3.007 1.00 95.56 90 ARG A O 1
ATOM 702 N N . GLU A 1 91 ? -4.655 12.161 1.525 1.00 94.94 91 GLU A N 1
ATOM 703 C CA . GLU A 1 91 ? -5.199 13.072 0.522 1.00 94.94 91 GLU A CA 1
ATOM 704 C C . GLU A 1 91 ? -6.681 12.744 0.322 1.00 94.94 91 GLU A C 1
ATOM 706 O O . GLU A 1 91 ? -7.048 11.819 -0.403 1.00 94.94 91 GLU A O 1
ATOM 711 N N . GLY A 1 92 ? -7.547 13.471 1.032 1.00 92.88 92 GLY A N 1
ATOM 712 C CA . GLY A 1 92 ? -8.981 13.184 1.056 1.00 92.88 92 GLY A CA 1
ATOM 713 C C . GLY A 1 92 ? -9.276 11.810 1.660 1.00 92.88 92 GLY A C 1
ATOM 714 O O . GLY A 1 92 ? -8.970 11.549 2.825 1.00 92.88 92 GLY A O 1
ATOM 715 N N . ASP A 1 93 ? -9.879 10.928 0.868 1.00 91.06 93 ASP A N 1
ATOM 716 C CA . ASP A 1 93 ? -10.242 9.564 1.257 1.00 91.06 93 ASP A CA 1
ATOM 717 C C . ASP A 1 93 ? -9.149 8.523 0.952 1.00 91.06 93 ASP A C 1
ATOM 719 O O . ASP A 1 93 ? -9.370 7.323 1.145 1.00 91.06 93 ASP A O 1
ATOM 723 N N . ARG A 1 94 ? -7.965 8.966 0.499 1.00 94.00 94 ARG A N 1
ATOM 724 C CA . ARG A 1 94 ? -6.850 8.086 0.137 1.00 94.00 94 ARG A CA 1
ATOM 725 C C . ARG A 1 94 ? -5.622 8.302 1.008 1.00 94.00 94 ARG A C 1
ATOM 727 O O . ARG A 1 94 ? -5.288 9.417 1.396 1.00 94.00 94 ARG A O 1
ATOM 734 N N . ILE A 1 95 ? -4.927 7.209 1.270 1.00 96.19 95 ILE A N 1
ATOM 735 C CA . ILE A 1 95 ? -3.564 7.174 1.778 1.00 96.19 95 ILE A CA 1
ATOM 736 C C . ILE A 1 95 ? -2.622 7.065 0.588 1.00 96.19 95 ILE A C 1
ATOM 738 O O . ILE A 1 95 ? -2.837 6.232 -0.290 1.00 96.19 95 ILE A O 1
ATOM 742 N N . VAL A 1 96 ? -1.605 7.917 0.558 1.00 96.69 96 V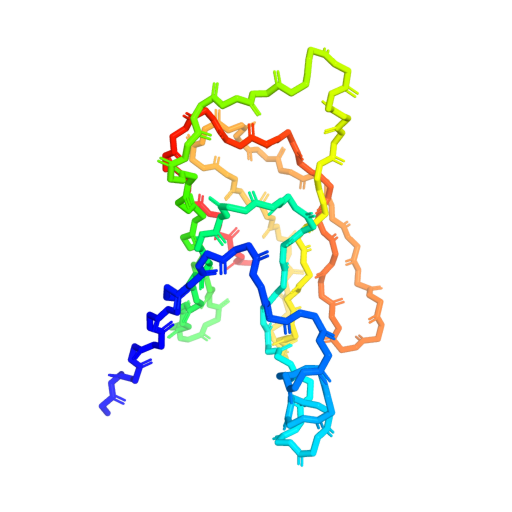AL A N 1
ATOM 743 C CA . VAL A 1 96 ? -0.572 7.956 -0.477 1.00 96.69 96 VAL A CA 1
ATOM 744 C C . VAL A 1 96 ? 0.765 7.671 0.184 1.00 96.69 96 VAL A C 1
ATOM 746 O O . VAL A 1 96 ? 1.117 8.324 1.168 1.00 96.69 96 VAL A O 1
ATOM 749 N N . ILE A 1 97 ? 1.473 6.675 -0.335 1.00 95.94 97 ILE A N 1
ATOM 750 C CA . ILE A 1 97 ? 2.732 6.162 0.204 1.00 95.94 97 ILE A CA 1
ATOM 751 C C . ILE A 1 97 ? 3.749 6.167 -0.930 1.00 95.94 97 ILE A C 1
ATOM 753 O O . ILE A 1 97 ? 3.513 5.542 -1.963 1.00 95.94 97 ILE A O 1
ATOM 757 N N . ASP A 1 98 ? 4.874 6.839 -0.717 1.00 92.81 98 ASP A N 1
ATOM 758 C CA . ASP A 1 98 ? 5.999 6.805 -1.646 1.00 92.81 98 ASP A CA 1
ATOM 759 C C . ASP A 1 98 ? 7.002 5.767 -1.148 1.00 92.81 98 ASP A C 1
ATOM 761 O O . ASP A 1 98 ? 7.495 5.847 -0.019 1.00 92.81 98 ASP A O 1
ATOM 765 N N . MET A 1 99 ? 7.280 4.764 -1.974 1.00 90.44 99 MET A N 1
ATOM 766 C CA . MET A 1 99 ? 8.113 3.627 -1.596 1.00 90.44 99 MET A CA 1
ATOM 767 C C . MET A 1 99 ? 8.981 3.153 -2.764 1.00 90.44 99 MET A C 1
ATOM 769 O O . MET A 1 99 ? 8.595 3.309 -3.926 1.00 90.44 99 MET A O 1
ATOM 773 N N . PRO A 1 100 ? 10.152 2.556 -2.492 1.00 87.38 100 PRO A N 1
ATOM 774 C CA . PRO A 1 100 ? 10.924 1.912 -3.545 1.00 87.38 100 PRO A CA 1
ATOM 775 C C . PRO A 1 100 ? 10.111 0.760 -4.167 1.00 87.38 100 PRO A C 1
ATOM 777 O O . PRO A 1 100 ? 9.434 0.033 -3.431 1.00 87.38 100 PRO A O 1
ATOM 780 N N . PRO A 1 101 ? 10.173 0.559 -5.497 1.00 85.00 101 PRO A N 1
ATOM 781 C CA . PRO A 1 101 ? 9.594 -0.618 -6.131 1.00 85.00 101 PRO A CA 1
ATOM 782 C C . PRO A 1 101 ? 10.158 -1.906 -5.515 1.00 85.00 101 PRO A C 1
ATOM 784 O O . PRO A 1 101 ? 11.383 -2.042 -5.428 1.00 85.00 101 PRO A O 1
ATOM 787 N N . PRO A 1 102 ? 9.320 -2.872 -5.094 1.00 83.88 102 PRO A N 1
ATOM 788 C CA . PRO A 1 102 ? 9.833 -4.115 -4.548 1.00 83.88 102 PRO A CA 1
ATOM 789 C C . PRO A 1 102 ? 10.551 -4.914 -5.639 1.00 83.88 102 PRO A C 1
ATOM 791 O O . PRO A 1 102 ? 10.119 -4.971 -6.790 1.00 83.88 102 PRO A O 1
ATOM 794 N N . VAL A 1 103 ? 11.650 -5.569 -5.263 1.00 80.88 103 VAL A N 1
ATOM 795 C CA . VAL A 1 103 ? 12.391 -6.477 -6.159 1.00 80.88 103 VAL A CA 1
ATOM 796 C C . VAL A 1 103 ? 11.612 -7.784 -6.385 1.00 80.88 103 VAL A C 1
ATOM 798 O O . VAL A 1 103 ? 11.843 -8.485 -7.367 1.00 80.88 103 VAL A O 1
ATOM 801 N N . SER A 1 104 ? 10.672 -8.109 -5.491 1.00 82.81 104 SER A N 1
ATOM 802 C CA . SER A 1 104 ? 9.826 -9.303 -5.554 1.00 82.81 104 SER A CA 1
ATOM 803 C C . SER A 1 104 ? 8.421 -9.033 -4.989 1.00 82.81 104 SER A C 1
ATOM 805 O O . SER A 1 104 ? 7.662 -8.256 -5.569 1.00 82.81 104 SER A O 1
ATOM 807 N N . VAL A 1 105 ? 8.073 -9.678 -3.873 1.00 89.56 105 VAL A N 1
ATOM 808 C CA . VAL A 1 105 ? 6.814 -9.516 -3.147 1.00 89.56 105 VAL A CA 1
ATOM 809 C C . VAL A 1 105 ? 7.077 -8.704 -1.890 1.00 89.56 105 VAL A C 1
ATOM 811 O O . VAL A 1 105 ? 7.941 -9.068 -1.094 1.00 89.56 105 VAL A O 1
ATOM 814 N N . ASP A 1 106 ? 6.307 -7.641 -1.694 1.00 93.62 106 ASP A N 1
ATOM 815 C CA . ASP A 1 106 ? 6.266 -6.892 -0.439 1.00 93.62 106 ASP A CA 1
ATOM 816 C C . ASP A 1 106 ? 4.845 -6.860 0.119 1.00 93.62 106 ASP A C 1
ATOM 818 O O . ASP A 1 106 ? 3.858 -6.945 -0.618 1.00 93.62 106 ASP A O 1
ATOM 822 N N . VAL A 1 107 ? 4.742 -6.730 1.436 1.00 95.31 107 VAL A N 1
ATOM 823 C CA . VAL A 1 107 ? 3.485 -6.512 2.137 1.00 95.31 107 VAL A CA 1
ATOM 824 C C . VAL A 1 107 ? 3.568 -5.196 2.893 1.00 95.31 107 VAL A C 1
ATOM 826 O O . VAL A 1 107 ? 4.404 -5.018 3.777 1.00 95.31 107 VAL A O 1
ATOM 829 N N . VAL A 1 108 ? 2.665 -4.278 2.563 1.00 96.56 108 VAL A N 1
ATOM 830 C CA . VAL A 1 108 ? 2.509 -2.993 3.240 1.00 96.56 108 VAL A CA 1
ATOM 831 C C . VAL A 1 108 ? 1.324 -3.069 4.194 1.00 96.56 108 VAL A C 1
ATOM 833 O O . VAL A 1 108 ? 0.207 -3.376 3.791 1.00 96.56 108 VAL A O 1
ATOM 836 N N . ILE A 1 109 ? 1.557 -2.788 5.467 1.00 96.75 109 ILE A N 1
ATOM 837 C CA . ILE A 1 109 ? 0.574 -2.844 6.545 1.00 96.75 109 ILE A CA 1
ATOM 838 C C . ILE A 1 109 ? 0.208 -1.419 6.959 1.00 96.75 109 ILE A C 1
ATOM 840 O O . ILE A 1 109 ? 1.087 -0.597 7.214 1.00 96.75 109 ILE A O 1
ATOM 844 N N . LEU A 1 110 ? -1.091 -1.150 7.050 1.00 96.50 110 LEU A N 1
ATOM 845 C CA . LEU A 1 110 ? -1.695 0.071 7.581 1.00 96.50 110 LEU A CA 1
ATOM 846 C C . LEU A 1 110 ? -2.317 -0.266 8.937 1.00 96.50 110 LEU A C 1
ATOM 848 O O . LEU A 1 110 ? -3.123 -1.199 9.026 1.00 96.50 110 LEU A O 1
ATOM 852 N N . ARG A 1 111 ? -1.958 0.492 9.972 1.00 92.50 111 ARG A N 1
ATOM 853 C CA . ARG A 1 111 ? -2.521 0.402 11.329 1.00 92.50 111 ARG A CA 1
ATOM 854 C C . ARG A 1 111 ? -2.579 1.775 11.993 1.00 92.50 111 ARG A C 1
ATOM 856 O O . ARG A 1 111 ? -1.937 2.708 11.461 1.00 92.50 111 ARG A O 1
#

Radius of gyration: 14.1 Å; chains: 1; bounding box: 35×27×37 Å

Foldseek 3Di:
DDDWDWDDDDDDPPPPVVVVCVVVDPDQKDKQDPQWTWTWDDDDLKIKIKIFRPDQDDPPPDAWMKIKGQDPHPFPFKAKPVPGTWDWDDDDRIIITTGHRDSGMIMMMTD

Sequence (111 aa):
MPVCHCRYTLDRLPIIAKPALATIGRPRVDYSEPQTEVGLFEYKDTAAITINKFMGSLDPNAGNATLSIQTPLQVKEVFSTLAGHLPWKREGDRIVIDMPPPVSVDVVILR

Secondary structure (DSSP, 8-state):
----------S--TTTHHHHHHHH---SEEESSTTEEEEEEEETTEEEEEEEE------TT---EEEEEE--S----EEETTTEE--EEEETTEEEEEEPPPSSEEEEEE-

pLDDT: mean 77.28, std 21.16, range [29.27, 97.12]